Protein AF-M6ZJZ9-F1 (afdb_monomer_lite)

Foldseek 3Di:
DFDKDWDWADDPPRDIDIDIFTLDPVRLVVVLVVDDLADEAEAEDDDCRVVSCVVNVVVNHHYDYDYVVVVVVVVVVVVVVVVVVVVVVVVVVVVVD

Sequence (97 aa):
MEKTLEVIRIGDNSLHQRQQFSTTEIGISKLINWLNPNDVVGLEAGSQSFRIAKSILNKGIQVIVLNPGDLATIYQSLKKQIKKTLSRLRDSYNVFQ

InterPro domains:
  IPR047650 Transposase IS110-like [PTHR33055] (14-80)

Structure (mmCIF, N/CA/C/O backbone):
data_AF-M6ZJZ9-F1
#
_entry.id   AF-M6ZJZ9-F1
#
loop_
_atom_site.group_PDB
_atom_site.id
_atom_site.type_symbol
_atom_site.label_atom_id
_atom_site.label_alt_id
_atom_site.label_comp_id
_atom_site.label_asym_id
_atom_site.label_entity_id
_atom_site.label_seq_id
_atom_site.pdbx_PDB_ins_code
_atom_site.Cartn_x
_atom_site.Cartn_y
_atom_site.Cartn_z
_atom_site.occupancy
_atom_site.B_iso_or_equiv
_atom_site.auth_seq_id
_atom_site.auth_comp_id
_atom_site.auth_asym_id
_atom_site.auth_atom_id
_atom_site.pdbx_PDB_model_num
ATOM 1 N N . MET A 1 1 ? 7.021 10.791 18.743 1.00 49.22 1 MET A N 1
ATOM 2 C CA . MET A 1 1 ? 6.521 11.129 17.393 1.00 49.22 1 MET A CA 1
ATOM 3 C C . MET A 1 1 ? 5.532 10.059 16.981 1.00 49.22 1 MET A C 1
ATOM 5 O O . MET A 1 1 ? 5.904 8.891 16.954 1.00 49.22 1 MET A O 1
ATOM 9 N N . GLU A 1 2 ? 4.278 10.434 16.745 1.00 61.59 2 GLU A N 1
ATOM 10 C CA . GLU A 1 2 ? 3.285 9.525 16.167 1.00 61.59 2 GLU A CA 1
ATOM 11 C C . GLU A 1 2 ? 3.706 9.226 14.722 1.00 61.59 2 GLU A C 1
ATOM 13 O O . GLU A 1 2 ? 4.038 10.146 13.974 1.00 61.59 2 GLU A O 1
ATOM 18 N N . LYS A 1 3 ? 3.796 7.946 14.345 1.00 78.06 3 LYS A N 1
ATOM 19 C CA . LYS A 1 3 ? 4.146 7.583 12.969 1.00 78.06 3 LYS A CA 1
ATOM 20 C C . LYS A 1 3 ? 2.937 7.841 12.073 1.00 78.06 3 LYS A C 1
ATOM 22 O O . LYS A 1 3 ? 1.809 7.480 12.416 1.00 78.06 3 LYS A O 1
ATOM 27 N N . THR A 1 4 ? 3.181 8.461 10.929 1.00 86.19 4 THR A N 1
ATOM 28 C CA . THR A 1 4 ? 2.161 8.767 9.929 1.00 86.19 4 THR A CA 1
ATOM 29 C C . THR A 1 4 ? 2.408 7.973 8.649 1.00 86.19 4 THR A C 1
ATOM 31 O O . THR A 1 4 ? 3.517 7.509 8.388 1.00 86.19 4 THR A O 1
ATOM 34 N N . LEU A 1 5 ? 1.344 7.769 7.879 1.00 88.06 5 LEU A N 1
ATOM 35 C CA . LEU A 1 5 ? 1.326 7.124 6.573 1.00 88.06 5 LEU A CA 1
ATOM 36 C C . LEU A 1 5 ? 0.912 8.175 5.555 1.00 88.06 5 LEU A C 1
ATOM 38 O O . LEU A 1 5 ? -0.160 8.768 5.686 1.00 88.06 5 LEU A O 1
ATOM 42 N N . GLU A 1 6 ? 1.737 8.394 4.543 1.00 90.81 6 GLU A N 1
ATOM 43 C CA . GLU A 1 6 ? 1.320 9.146 3.366 1.00 90.81 6 GLU A CA 1
ATOM 44 C C . GLU A 1 6 ? 0.678 8.190 2.370 1.00 90.81 6 GLU A C 1
ATOM 46 O O . GLU A 1 6 ? 1.258 7.168 2.007 1.00 90.81 6 GLU A O 1
ATOM 51 N N . VAL A 1 7 ? -0.535 8.520 1.936 1.00 91.62 7 VAL A N 1
ATOM 52 C CA . VAL A 1 7 ? -1.299 7.698 1.005 1.00 91.62 7 VAL A CA 1
ATOM 53 C C . VAL A 1 7 ? -1.650 8.543 -0.205 1.00 91.62 7 VAL A C 1
ATOM 55 O O . VAL A 1 7 ? -2.159 9.660 -0.089 1.00 91.62 7 VAL A O 1
ATOM 58 N N . ILE A 1 8 ? -1.341 8.002 -1.379 1.00 91.38 8 ILE A N 1
ATOM 59 C CA . ILE A 1 8 ? -1.661 8.601 -2.669 1.00 91.38 8 ILE A CA 1
ATOM 60 C C . ILE A 1 8 ? -2.605 7.641 -3.372 1.00 91.38 8 ILE A C 1
ATOM 62 O O . ILE A 1 8 ? -2.246 6.496 -3.639 1.00 91.38 8 ILE A O 1
ATOM 66 N N . ARG A 1 9 ? -3.807 8.119 -3.670 1.00 90.62 9 ARG A N 1
ATOM 67 C CA . ARG A 1 9 ? -4.808 7.381 -4.425 1.00 90.62 9 ARG A CA 1
ATOM 68 C C . ARG A 1 9 ? -4.875 7.935 -5.835 1.00 90.62 9 ARG A C 1
ATOM 70 O O . ARG A 1 9 ? -5.062 9.136 -6.037 1.00 90.62 9 ARG A O 1
ATOM 77 N N . ILE A 1 10 ? -4.690 7.045 -6.796 1.00 88.62 10 ILE A N 1
ATOM 78 C CA . ILE A 1 10 ? -4.691 7.350 -8.221 1.00 88.62 10 ILE A CA 1
ATOM 79 C C . ILE A 1 10 ? -5.985 6.764 -8.777 1.00 88.62 10 ILE A C 1
ATOM 81 O O . ILE A 1 10 ? -6.192 5.559 -8.676 1.00 88.62 10 ILE A O 1
ATOM 85 N N . GLY A 1 11 ? -6.865 7.623 -9.285 1.00 82.81 11 GLY A N 1
ATOM 86 C CA . GLY A 1 11 ? -8.084 7.217 -9.981 1.00 82.81 11 GLY A CA 1
ATOM 87 C C . GLY A 1 11 ? -7.988 7.474 -11.483 1.00 82.81 11 GLY A C 1
ATOM 88 O O . GLY A 1 11 ? -7.002 8.031 -11.965 1.00 82.81 11 GLY A O 1
ATOM 89 N N . ASP A 1 12 ? -9.043 7.095 -12.199 1.00 75.00 12 ASP A N 1
ATOM 90 C CA . ASP A 1 12 ? -9.128 7.195 -13.664 1.00 75.00 12 ASP A CA 1
ATOM 91 C C . ASP A 1 12 ? -9.199 8.649 -14.152 1.00 75.00 12 ASP A C 1
ATOM 93 O O . ASP A 1 12 ? -8.719 8.989 -15.232 1.00 75.00 12 ASP A O 1
ATOM 97 N N . ASN A 1 13 ? -9.758 9.530 -13.320 1.00 66.50 13 ASN A N 1
ATOM 98 C CA . ASN A 1 13 ? -9.698 10.966 -13.533 1.00 66.50 13 ASN A CA 1
ATOM 99 C C . ASN A 1 13 ? -8.347 11.459 -13.025 1.00 66.50 13 ASN A C 1
ATOM 101 O O . ASN A 1 13 ? -7.981 11.176 -11.889 1.00 66.50 13 ASN A O 1
ATOM 105 N N . SER A 1 14 ? -7.643 12.250 -13.831 1.00 62.47 14 SER A N 1
ATOM 106 C CA . SER A 1 14 ? -6.277 12.766 -13.632 1.00 62.47 14 SER A CA 1
ATOM 107 C C . SER A 1 14 ? -5.993 13.477 -12.293 1.00 62.47 14 SER A C 1
ATOM 109 O O . SER A 1 14 ? -4.878 13.942 -12.073 1.00 62.47 14 SER A O 1
ATOM 111 N N . LEU A 1 15 ? -6.979 13.596 -11.398 1.00 73.56 15 LEU A N 1
ATOM 112 C CA . LEU A 1 15 ? -6.809 14.040 -10.023 1.00 73.56 15 LEU A CA 1
ATOM 113 C C . LEU A 1 15 ? -6.361 12.885 -9.122 1.00 73.56 15 LEU A C 1
ATOM 115 O O . LEU A 1 15 ? -7.135 12.009 -8.736 1.00 73.56 15 LEU A O 1
ATOM 119 N N . HIS A 1 16 ? -5.106 12.957 -8.700 1.00 85.25 16 HIS A N 1
ATOM 120 C CA . HIS A 1 16 ? -4.597 12.150 -7.599 1.00 85.25 16 HIS A CA 1
ATOM 121 C C . HIS A 1 1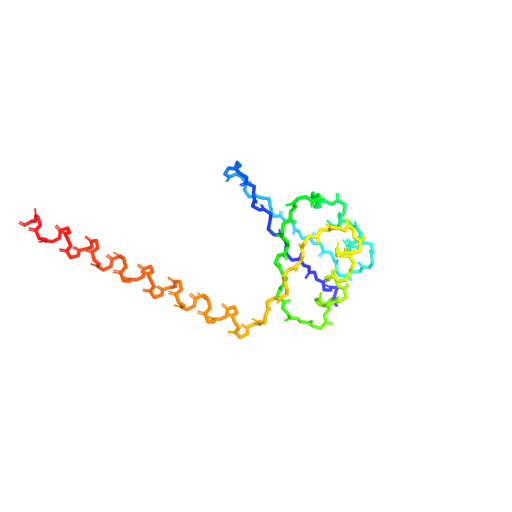6 ? -5.031 12.776 -6.270 1.00 85.25 16 HIS A C 1
ATOM 123 O O . HIS A 1 16 ? -4.915 13.989 -6.082 1.00 85.25 16 HIS A O 1
ATOM 129 N N . GLN A 1 17 ? -5.485 11.957 -5.325 1.00 89.44 17 GLN A N 1
ATOM 130 C CA . GLN A 1 17 ? -5.756 12.407 -3.961 1.00 89.44 17 GLN A CA 1
ATOM 131 C C . GLN A 1 17 ? -4.577 12.023 -3.073 1.00 89.44 17 GLN A C 1
ATOM 133 O O . GLN A 1 17 ? -4.148 10.869 -3.071 1.00 89.44 17 GLN A O 1
ATOM 138 N N . ARG A 1 18 ? -4.049 12.983 -2.312 1.00 92.00 18 ARG A N 1
ATOM 139 C CA . ARG A 1 18 ? -2.998 12.742 -1.320 1.00 92.00 18 ARG A CA 1
ATOM 140 C C . ARG A 1 18 ? -3.535 13.069 0.061 1.00 92.00 18 ARG A C 1
ATOM 142 O O . ARG A 1 18 ? -4.022 14.174 0.283 1.00 92.00 18 ARG A O 1
ATOM 149 N N . GLN A 1 19 ? -3.400 12.129 0.986 1.00 93.19 19 GLN A N 1
ATOM 150 C CA . GLN A 1 19 ? -3.794 12.327 2.371 1.00 93.19 19 GLN A CA 1
ATOM 151 C C . GLN A 1 19 ? -2.821 11.629 3.317 1.00 93.19 19 GLN A C 1
ATOM 153 O O . GLN A 1 19 ? -2.246 10.591 2.994 1.00 93.19 19 GLN A O 1
ATOM 158 N N . GLN A 1 20 ? -2.634 12.223 4.493 1.00 93.44 20 GLN A N 1
ATOM 159 C CA . GLN A 1 20 ? -1.851 11.635 5.567 1.00 93.44 20 GLN A CA 1
ATOM 160 C C . GLN A 1 20 ? -2.785 11.020 6.614 1.00 93.44 20 GLN A C 1
ATOM 162 O O . GLN A 1 20 ? -3.764 11.639 7.032 1.00 93.44 20 GLN A O 1
ATOM 167 N N . PHE A 1 21 ? -2.457 9.811 7.054 1.00 93.19 21 PHE A N 1
ATOM 168 C CA . PHE A 1 21 ? -3.149 9.091 8.120 1.00 93.19 21 PHE A CA 1
ATOM 169 C C . PHE A 1 21 ? -2.168 8.779 9.251 1.00 93.19 21 PHE A C 1
ATOM 171 O O . PHE A 1 21 ? -0.958 8.754 9.032 1.00 93.19 21 PHE A O 1
ATOM 178 N N . SER A 1 22 ? -2.654 8.529 10.466 1.00 90.50 22 SER A N 1
ATOM 179 C CA . SER A 1 22 ? -1.794 8.017 11.538 1.00 90.50 22 SER A CA 1
ATOM 180 C C . SER A 1 22 ? -1.786 6.490 11.568 1.00 90.50 22 SER A C 1
ATOM 182 O O . SER A 1 22 ? -2.705 5.836 11.074 1.00 90.50 22 SER A O 1
ATOM 184 N N . THR A 1 23 ? -0.743 5.903 12.157 1.00 87.19 23 THR A N 1
ATOM 185 C CA . THR A 1 23 ? -0.635 4.444 12.322 1.00 87.19 23 THR A CA 1
ATOM 186 C C . THR A 1 23 ? -1.379 3.911 13.551 1.00 87.19 23 THR A C 1
ATOM 188 O O . THR A 1 23 ? -1.195 2.749 13.912 1.00 87.19 23 THR A O 1
ATOM 191 N N . THR A 1 24 ? -2.160 4.739 14.251 1.00 90.38 24 THR A N 1
ATOM 192 C CA . THR A 1 24 ? -3.005 4.274 15.362 1.00 90.38 24 THR A CA 1
ATOM 193 C C . THR A 1 24 ? -4.209 3.515 14.822 1.00 90.38 24 THR A C 1
ATOM 195 O O . THR A 1 24 ? -4.573 3.646 13.657 1.00 90.38 24 THR A O 1
ATOM 198 N N . GLU A 1 25 ? -4.871 2.728 15.662 1.00 88.75 25 GLU A N 1
ATOM 199 C CA . GLU A 1 25 ? -6.054 1.960 15.260 1.00 88.75 25 GLU A CA 1
ATOM 200 C C . GLU A 1 25 ? -7.168 2.846 14.669 1.00 88.75 25 GLU A C 1
ATOM 202 O O . GLU A 1 25 ? -7.780 2.506 13.653 1.00 88.75 25 GLU A O 1
ATOM 207 N N . ILE A 1 26 ? -7.353 4.043 15.237 1.00 91.69 26 ILE A N 1
ATOM 208 C CA . ILE A 1 26 ? -8.282 5.060 14.728 1.00 91.69 26 ILE A CA 1
ATOM 209 C C . ILE A 1 26 ? -7.815 5.589 13.364 1.00 91.69 26 ILE A C 1
ATOM 211 O O . ILE A 1 26 ? -8.625 5.730 12.448 1.00 91.69 26 ILE A O 1
ATOM 215 N N . GLY A 1 27 ? -6.518 5.874 13.207 1.00 92.12 27 GLY A N 1
ATOM 216 C CA . GLY A 1 27 ? -5.942 6.340 11.943 1.00 92.12 27 GLY A CA 1
ATOM 217 C C . GLY A 1 27 ? -6.083 5.318 10.813 1.00 92.12 27 GLY A C 1
ATOM 218 O O . GLY A 1 27 ? -6.518 5.669 9.716 1.00 92.12 27 GLY A O 1
ATOM 219 N N . ILE A 1 28 ? -5.827 4.041 11.104 1.00 92.12 28 ILE A N 1
ATOM 220 C CA . ILE A 1 28 ? -6.013 2.937 10.153 1.00 92.12 28 ILE A CA 1
ATOM 221 C C . ILE A 1 28 ? -7.492 2.741 9.809 1.00 92.12 28 ILE A C 1
ATOM 223 O O . ILE A 1 28 ? -7.824 2.533 8.645 1.00 92.12 28 ILE A O 1
ATOM 227 N N . SER A 1 29 ? -8.398 2.878 10.777 1.00 92.94 29 SER A N 1
ATOM 228 C CA . SER A 1 29 ? -9.841 2.812 10.510 1.00 92.94 29 SER A CA 1
ATOM 229 C C . SER A 1 29 ? -10.302 3.931 9.567 1.00 92.94 29 SER A C 1
ATOM 231 O O . SER A 1 29 ? -11.099 3.689 8.661 1.00 92.94 29 SER A O 1
ATOM 233 N N . LYS A 1 30 ? -9.760 5.149 9.724 1.00 94.88 30 LYS A N 1
ATOM 234 C CA . LYS A 1 30 ? -10.011 6.267 8.800 1.00 94.88 30 LYS A CA 1
ATOM 235 C C . LYS A 1 30 ? -9.482 5.979 7.395 1.00 94.88 30 LYS A C 1
ATOM 237 O O . LYS A 1 30 ? -10.210 6.216 6.437 1.00 94.88 30 LYS A O 1
ATOM 242 N N . LEU A 1 31 ? -8.268 5.435 7.277 1.00 93.69 31 LEU A N 1
ATOM 243 C CA . LEU A 1 31 ? -7.699 5.009 5.994 1.00 93.69 31 LEU A CA 1
ATOM 244 C C . LEU A 1 31 ? -8.612 3.991 5.298 1.00 93.69 31 LEU A C 1
ATOM 246 O O . LEU A 1 31 ? -8.988 4.177 4.148 1.00 93.69 31 LEU A O 1
ATOM 250 N N . ILE A 1 32 ? -9.021 2.945 6.012 1.00 93.25 32 ILE A N 1
ATOM 251 C CA . ILE A 1 32 ? -9.866 1.874 5.469 1.00 93.25 32 ILE A CA 1
ATOM 252 C C . ILE A 1 32 ? -11.231 2.394 5.001 1.00 93.25 32 ILE A C 1
ATOM 254 O O . ILE A 1 32 ? -11.768 1.896 4.018 1.00 93.25 32 ILE A O 1
ATOM 258 N N . ASN A 1 33 ? -11.808 3.374 5.698 1.00 93.69 33 ASN A N 1
ATOM 259 C CA . ASN A 1 33 ? -13.081 3.979 5.297 1.00 93.69 33 ASN A CA 1
ATOM 260 C C . ASN A 1 33 ? -12.948 4.959 4.125 1.00 93.69 33 ASN A C 1
ATOM 262 O O . ASN A 1 33 ? -13.948 5.275 3.490 1.00 93.69 33 ASN A O 1
ATOM 266 N N . TRP A 1 34 ? -11.740 5.449 3.856 1.00 94.44 34 TRP A N 1
ATOM 267 C CA . TRP A 1 34 ? -11.453 6.331 2.730 1.00 94.44 34 TRP A CA 1
ATOM 268 C C . TRP A 1 34 ? -11.167 5.566 1.423 1.00 94.44 34 TRP A C 1
ATOM 270 O O . TRP A 1 34 ? -11.361 6.106 0.333 1.00 94.44 34 TRP A O 1
ATOM 280 N N . LEU A 1 35 ? -10.728 4.308 1.525 1.00 92.19 35 LEU A N 1
ATOM 281 C CA . LEU A 1 35 ? -10.518 3.412 0.386 1.00 92.19 35 LEU A CA 1
ATOM 282 C C . LEU A 1 35 ? -11.845 2.899 -0.192 1.00 92.19 35 LEU A C 1
ATOM 284 O O . LEU A 1 35 ? -12.800 2.633 0.541 1.00 92.19 35 LEU A O 1
ATOM 288 N N . ASN A 1 36 ? -11.878 2.680 -1.507 1.00 91.19 36 ASN A N 1
ATOM 289 C CA . ASN A 1 36 ? -12.979 1.988 -2.173 1.00 91.19 36 ASN A CA 1
ATOM 290 C C . ASN A 1 36 ? -12.720 0.471 -2.242 1.00 91.19 36 ASN A C 1
ATOM 292 O O . ASN A 1 36 ? -11.568 0.050 -2.335 1.00 91.19 36 ASN A O 1
ATOM 296 N N . PRO A 1 37 ? -13.777 -0.364 -2.306 1.00 89.88 37 PRO A N 1
ATOM 297 C CA . PRO A 1 37 ? -13.644 -1.822 -2.414 1.00 89.88 37 PRO A CA 1
ATOM 298 C C . PRO A 1 37 ? -12.801 -2.310 -3.602 1.00 89.88 37 PRO A C 1
ATOM 300 O O . PRO A 1 37 ? -12.137 -3.335 -3.499 1.00 89.88 37 PRO A O 1
ATOM 303 N N . ASN A 1 38 ? -12.813 -1.567 -4.712 1.00 91.81 38 ASN A N 1
ATOM 304 C CA . ASN A 1 38 ? -12.092 -1.919 -5.938 1.00 91.81 38 ASN A CA 1
ATOM 305 C C . ASN A 1 38 ? -10.663 -1.353 -5.989 1.00 91.81 38 ASN A C 1
ATOM 307 O O . ASN A 1 38 ? -9.973 -1.545 -6.989 1.00 91.81 38 ASN A O 1
ATOM 311 N N . ASP A 1 39 ? -10.225 -0.618 -4.962 1.00 91.12 39 ASP A N 1
ATOM 312 C CA . ASP A 1 39 ? -8.858 -0.110 -4.929 1.00 91.12 39 ASP A CA 1
ATOM 313 C C . ASP A 1 39 ? -7.865 -1.277 -4.777 1.00 91.12 39 ASP A C 1
ATOM 315 O O . ASP A 1 39 ? -8.111 -2.253 -4.065 1.00 91.12 39 ASP A O 1
ATOM 319 N N . VAL A 1 40 ? -6.699 -1.150 -5.410 1.00 92.12 40 VAL A N 1
ATOM 320 C CA . VAL A 1 40 ? -5.547 -2.026 -5.164 1.00 92.12 40 VAL A CA 1
ATOM 321 C C . VAL A 1 40 ? -4.513 -1.224 -4.388 1.00 92.12 40 VAL A C 1
ATOM 323 O O . VAL A 1 40 ? -4.008 -0.211 -4.871 1.00 92.12 40 VAL A O 1
ATOM 326 N N . VAL A 1 41 ? -4.194 -1.666 -3.174 1.00 92.81 41 VAL A N 1
ATOM 327 C CA . VAL A 1 41 ? -3.312 -0.923 -2.270 1.00 92.81 41 VAL A CA 1
ATOM 328 C C . VAL A 1 41 ? -1.894 -1.480 -2.323 1.00 92.81 41 VAL A C 1
ATOM 330 O O . VAL A 1 41 ? -1.652 -2.623 -1.940 1.00 92.81 41 VAL A O 1
ATOM 333 N N . GLY A 1 42 ? -0.939 -0.650 -2.740 1.00 91.06 42 GLY A N 1
ATOM 334 C CA . GLY A 1 42 ? 0.489 -0.916 -2.573 1.00 91.06 42 GLY A CA 1
ATOM 335 C C . GLY A 1 42 ? 0.989 -0.411 -1.219 1.00 91.06 42 GLY A C 1
ATOM 336 O O . GLY A 1 42 ? 0.813 0.762 -0.899 1.00 91.06 42 GLY A O 1
ATOM 337 N N . LEU A 1 43 ? 1.627 -1.275 -0.428 1.00 89.94 43 LEU A N 1
ATOM 338 C CA . LEU A 1 43 ? 2.251 -0.924 0.851 1.00 89.94 43 LEU A CA 1
ATOM 339 C C . LEU A 1 43 ? 3.744 -1.233 0.817 1.00 89.94 43 LEU A C 1
ATOM 341 O O . LEU A 1 43 ? 4.134 -2.363 0.537 1.00 89.94 43 LEU A O 1
ATOM 345 N N . GLU A 1 44 ? 4.582 -0.263 1.171 1.00 87.31 44 GLU A N 1
ATOM 346 C CA . GLU A 1 44 ? 6.006 -0.515 1.396 1.00 87.31 44 GLU A CA 1
ATOM 347 C C . GLU A 1 44 ? 6.188 -1.398 2.637 1.00 87.31 44 GLU A C 1
ATOM 349 O O . GLU A 1 44 ? 5.612 -1.133 3.697 1.00 87.31 44 GLU A O 1
ATOM 354 N N . ALA A 1 45 ? 6.965 -2.472 2.514 1.00 82.56 45 ALA A N 1
ATOM 355 C CA . ALA A 1 45 ? 7.213 -3.401 3.601 1.00 82.56 45 ALA A CA 1
ATOM 356 C C . ALA A 1 45 ? 8.024 -2.720 4.708 1.00 82.56 45 ALA A C 1
ATOM 358 O O . ALA A 1 45 ? 9.086 -2.142 4.494 1.00 82.56 45 ALA A O 1
ATOM 359 N N . GLY A 1 46 ? 7.509 -2.833 5.922 1.00 80.62 46 GLY A N 1
ATOM 360 C CA . GLY A 1 46 ? 8.047 -2.226 7.123 1.00 80.62 46 GLY A CA 1
ATOM 361 C C . GLY A 1 46 ? 7.387 -2.842 8.350 1.00 80.62 46 GLY A C 1
ATOM 362 O O . GLY A 1 46 ? 6.497 -3.691 8.246 1.00 80.62 46 GLY A O 1
ATOM 363 N N . SER A 1 47 ? 7.804 -2.414 9.540 1.00 81.69 47 SER A N 1
ATOM 364 C CA . SER A 1 47 ? 7.420 -3.082 10.792 1.00 81.69 47 SER A CA 1
ATOM 365 C C . SER A 1 47 ? 5.914 -3.089 11.084 1.00 81.69 47 SER A C 1
ATOM 367 O O . SER A 1 47 ? 5.447 -3.946 11.828 1.00 81.69 47 SER A O 1
ATOM 369 N N . GLN A 1 48 ? 5.142 -2.158 10.515 1.00 83.06 48 GLN A N 1
ATOM 370 C CA . GLN A 1 48 ? 3.683 -2.087 10.685 1.00 83.06 48 GLN A CA 1
ATOM 371 C C . GLN A 1 48 ? 2.903 -2.492 9.428 1.00 83.06 48 GLN A C 1
ATOM 373 O O . GLN A 1 48 ? 1.689 -2.680 9.499 1.00 83.06 48 GLN A O 1
ATOM 378 N N . SER A 1 49 ? 3.579 -2.676 8.294 1.00 85.81 49 SER A N 1
ATOM 379 C CA . SER A 1 49 ? 2.932 -2.843 6.991 1.00 85.81 49 SER A CA 1
ATOM 380 C C . SER A 1 49 ? 2.096 -4.114 6.923 1.00 85.81 49 SER A C 1
ATOM 382 O O . SER A 1 49 ? 0.983 -4.069 6.421 1.00 85.81 49 SER A O 1
ATOM 384 N N . PHE A 1 50 ? 2.553 -5.220 7.520 1.00 88.69 50 PHE A N 1
ATOM 385 C CA . PHE A 1 50 ? 1.780 -6.468 7.572 1.00 88.69 50 PHE A CA 1
ATOM 386 C C . PHE A 1 50 ? 0.515 -6.361 8.428 1.00 88.69 50 PHE A C 1
ATOM 388 O O . PHE A 1 50 ? -0.519 -6.925 8.076 1.00 88.69 50 PHE A O 1
ATOM 395 N N . ARG A 1 51 ? 0.570 -5.613 9.539 1.00 91.19 51 ARG A N 1
ATOM 396 C CA . ARG A 1 51 ? -0.610 -5.370 10.383 1.00 91.19 51 ARG A CA 1
ATOM 397 C C . ARG A 1 51 ? -1.646 -4.547 9.626 1.00 91.19 51 ARG A C 1
ATOM 399 O O . ARG A 1 51 ? -2.813 -4.917 9.604 1.00 91.19 51 ARG A O 1
ATOM 406 N N . ILE A 1 52 ? -1.204 -3.473 8.974 1.00 91.44 52 ILE A N 1
ATOM 407 C CA . ILE A 1 52 ? -2.067 -2.595 8.174 1.00 91.44 52 ILE A CA 1
ATOM 408 C C . ILE A 1 52 ? -2.637 -3.356 6.971 1.00 91.44 52 ILE A C 1
ATOM 410 O O . ILE A 1 52 ? -3.841 -3.306 6.734 1.00 91.44 52 ILE A O 1
ATOM 414 N N . ALA A 1 53 ? -1.801 -4.125 6.267 1.00 92.75 53 ALA A N 1
ATOM 415 C CA . ALA A 1 53 ? -2.208 -4.973 5.153 1.00 92.75 53 ALA A CA 1
ATOM 416 C C . ALA A 1 53 ? -3.304 -5.955 5.569 1.00 92.75 53 ALA A C 1
ATOM 418 O O . ALA A 1 53 ? -4.317 -6.058 4.887 1.00 92.75 53 ALA A O 1
ATOM 419 N N . LYS A 1 54 ? -3.150 -6.618 6.724 1.00 93.31 54 LYS A N 1
ATOM 420 C CA . LYS A 1 54 ? -4.176 -7.512 7.268 1.00 93.31 54 LYS A CA 1
ATOM 421 C C . LYS A 1 54 ? -5.499 -6.780 7.508 1.00 93.31 54 LYS A C 1
ATOM 423 O O . LYS A 1 54 ? -6.546 -7.295 7.133 1.00 93.31 54 LYS A O 1
ATOM 428 N N . SER A 1 55 ? -5.467 -5.582 8.090 1.00 93.19 55 SER A N 1
ATOM 429 C CA . SER A 1 55 ? -6.686 -4.799 8.330 1.00 93.19 55 SER A CA 1
ATOM 430 C C . SER A 1 55 ? -7.401 -4.391 7.037 1.00 93.19 55 SER A C 1
ATOM 432 O O . SER A 1 55 ? -8.628 -4.404 6.999 1.00 93.19 55 SER A O 1
ATOM 434 N N . ILE A 1 56 ? -6.658 -4.068 5.975 1.00 94.00 56 ILE A N 1
ATOM 435 C CA . ILE A 1 56 ? -7.227 -3.727 4.662 1.00 94.00 56 ILE A CA 1
ATOM 436 C C . ILE A 1 56 ? -7.779 -4.983 3.963 1.00 94.00 56 ILE A C 1
ATOM 438 O O . ILE A 1 56 ? -8.907 -4.963 3.472 1.00 94.00 56 ILE A O 1
ATOM 442 N N . LEU A 1 57 ? -7.041 -6.099 4.001 1.00 94.06 57 LEU A N 1
ATOM 443 C CA . LEU A 1 57 ? -7.485 -7.393 3.465 1.00 94.06 57 LEU A CA 1
ATOM 444 C C . LEU A 1 57 ? -8.779 -7.879 4.129 1.00 94.06 57 LEU A C 1
ATOM 446 O O . LEU A 1 57 ? -9.659 -8.399 3.450 1.00 94.06 57 LEU A O 1
ATOM 450 N N . ASN A 1 58 ? -8.941 -7.654 5.436 1.00 93.62 58 ASN A N 1
ATOM 451 C CA . ASN A 1 58 ? -10.167 -8.000 6.161 1.00 93.62 58 ASN A CA 1
ATOM 452 C C . ASN A 1 58 ? -11.412 -7.247 5.654 1.00 93.62 58 ASN A C 1
ATOM 454 O O . ASN A 1 58 ? -12.530 -7.689 5.905 1.00 93.62 58 ASN A O 1
ATOM 458 N N . LYS A 1 59 ? -11.240 -6.125 4.943 1.00 91.12 59 LYS A N 1
ATOM 459 C CA . LYS A 1 59 ? -12.324 -5.399 4.264 1.00 91.12 59 LYS A CA 1
ATOM 460 C C . LYS A 1 59 ? -12.587 -5.875 2.832 1.00 91.12 59 LYS A C 1
ATOM 462 O O . LYS A 1 59 ? -13.457 -5.316 2.173 1.00 91.12 59 LYS A O 1
ATOM 467 N N . GLY A 1 60 ? -11.863 -6.891 2.361 1.00 92.75 60 GLY A N 1
ATOM 468 C CA . GLY A 1 60 ? -11.983 -7.427 1.005 1.00 92.75 60 GLY A CA 1
ATOM 469 C C . GLY A 1 60 ? -11.258 -6.604 -0.061 1.00 92.75 60 GLY A C 1
ATOM 470 O O . GLY A 1 60 ? -11.458 -6.848 -1.244 1.00 92.75 60 GLY A O 1
ATOM 471 N N . ILE A 1 61 ? -10.425 -5.641 0.342 1.00 94.69 61 ILE A N 1
ATOM 472 C CA . ILE A 1 61 ? -9.643 -4.799 -0.570 1.00 94.69 61 ILE A CA 1
ATOM 473 C C . ILE A 1 61 ? -8.322 -5.506 -0.879 1.00 94.69 61 ILE A C 1
ATOM 475 O O . ILE A 1 61 ? -7.671 -6.047 0.020 1.00 94.69 61 ILE A O 1
ATOM 479 N N . GLN A 1 62 ? -7.902 -5.489 -2.144 1.00 93.75 62 GLN A N 1
ATOM 480 C CA . GLN A 1 62 ? -6.652 -6.117 -2.557 1.00 93.75 62 GLN A CA 1
ATOM 481 C C . GLN A 1 62 ? -5.443 -5.330 -2.035 1.00 93.75 62 GLN A C 1
ATOM 483 O O . GLN A 1 62 ? -5.362 -4.109 -2.178 1.00 93.75 62 GLN A O 1
ATOM 488 N N . VAL A 1 63 ? -4.463 -6.044 -1.476 1.00 94.06 63 VAL A N 1
ATOM 489 C CA . VAL A 1 63 ? -3.227 -5.454 -0.949 1.00 94.06 63 VAL A CA 1
ATOM 490 C C . VAL A 1 63 ? -2.008 -6.157 -1.526 1.00 94.06 63 VAL A C 1
ATOM 492 O O . VAL A 1 63 ? -1.944 -7.384 -1.554 1.00 94.06 63 VAL A O 1
ATOM 495 N N . ILE A 1 64 ? -1.015 -5.368 -1.927 1.00 91.00 64 ILE A N 1
ATOM 496 C CA . ILE A 1 64 ? 0.303 -5.822 -2.361 1.00 91.00 64 ILE A CA 1
ATOM 497 C C . ILE A 1 64 ? 1.336 -5.203 -1.419 1.00 91.00 64 ILE A C 1
ATOM 499 O O . ILE A 1 64 ? 1.465 -3.982 -1.343 1.00 91.00 64 ILE A O 1
ATOM 503 N N . VAL A 1 65 ? 2.077 -6.041 -0.694 1.00 88.12 65 VAL A N 1
ATOM 504 C CA . VAL A 1 65 ? 3.181 -5.589 0.163 1.00 88.12 65 VAL A CA 1
ATOM 505 C C . VAL A 1 65 ? 4.480 -5.691 -0.629 1.00 88.12 65 VAL A C 1
ATOM 507 O O . VAL A 1 65 ? 4.889 -6.782 -1.016 1.00 88.12 65 VAL A O 1
ATOM 510 N N . LEU A 1 66 ? 5.113 -4.551 -0.887 1.00 84.62 66 LEU A N 1
ATOM 511 C CA . LEU A 1 66 ? 6.327 -4.430 -1.687 1.00 84.62 66 LEU A CA 1
ATOM 512 C C . LEU A 1 66 ? 7.54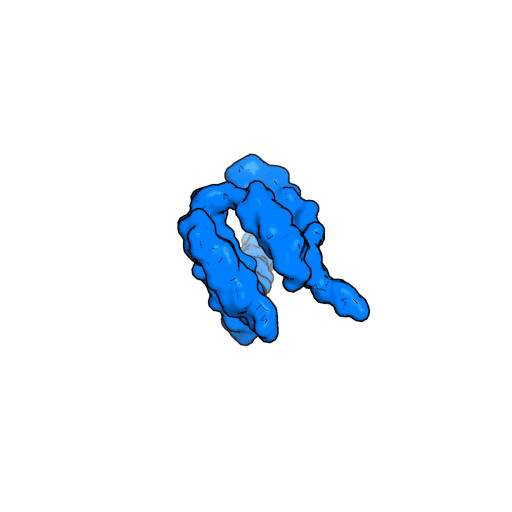7 -4.401 -0.775 1.00 84.62 66 LEU A C 1
ATOM 514 O O . LEU A 1 66 ? 7.662 -3.528 0.081 1.00 84.62 66 LEU A O 1
ATOM 518 N N . ASN A 1 67 ? 8.488 -5.320 -0.974 1.00 82.75 67 ASN A N 1
ATOM 519 C CA . ASN A 1 67 ? 9.778 -5.247 -0.300 1.00 82.75 67 ASN A CA 1
ATOM 520 C C . ASN A 1 67 ? 10.512 -3.962 -0.745 1.00 82.75 67 ASN A C 1
ATOM 522 O O . ASN A 1 67 ? 10.590 -3.713 -1.951 1.00 82.75 67 ASN A O 1
ATOM 526 N N . PRO A 1 68 ? 11.085 -3.153 0.165 1.00 76.12 68 PRO A N 1
ATOM 527 C CA . PRO A 1 68 ? 11.867 -1.972 -0.206 1.00 76.12 68 PRO A CA 1
ATOM 528 C C . PRO A 1 68 ? 13.008 -2.282 -1.191 1.00 76.12 68 PRO A C 1
ATOM 530 O O . PRO A 1 68 ? 13.319 -1.454 -2.047 1.00 76.12 68 PRO A O 1
ATOM 533 N N . GLY A 1 69 ? 13.592 -3.487 -1.140 1.00 76.31 69 GLY A N 1
ATOM 534 C CA . GLY A 1 69 ? 14.576 -3.933 -2.137 1.00 76.31 69 GLY A CA 1
ATOM 535 C C . GLY A 1 69 ? 13.995 -4.071 -3.552 1.00 76.31 69 GLY A C 1
ATOM 536 O O . GLY A 1 69 ? 14.607 -3.636 -4.533 1.00 76.31 69 GLY A O 1
ATOM 537 N N . ASP A 1 70 ? 12.778 -4.603 -3.663 1.00 73.94 70 ASP A N 1
ATOM 538 C CA . ASP A 1 70 ? 12.068 -4.725 -4.941 1.00 73.94 70 ASP A CA 1
ATOM 539 C C . ASP A 1 70 ? 11.627 -3.349 -5.444 1.00 73.94 70 ASP A C 1
ATOM 541 O O . ASP A 1 70 ? 11.762 -3.045 -6.629 1.00 73.94 70 ASP A O 1
ATOM 545 N N . LEU A 1 71 ? 11.187 -2.472 -4.536 1.00 76.50 71 LEU A N 1
ATOM 546 C CA . LEU A 1 71 ? 10.822 -1.092 -4.848 1.00 76.50 71 LEU A CA 1
ATOM 547 C C . LEU A 1 71 ? 12.010 -0.317 -5.435 1.00 76.50 71 LEU A C 1
ATOM 549 O O . LEU A 1 71 ? 11.873 0.364 -6.454 1.00 76.50 71 LEU A O 1
ATOM 553 N N . ALA A 1 72 ? 13.194 -0.471 -4.835 1.00 77.44 72 ALA A N 1
ATOM 554 C CA . ALA A 1 72 ? 14.424 0.124 -5.342 1.00 77.44 72 ALA A CA 1
ATOM 555 C C . ALA A 1 72 ? 14.755 -0.405 -6.746 1.00 77.44 72 ALA A C 1
ATOM 557 O O . ALA A 1 72 ? 15.060 0.379 -7.647 1.00 77.44 72 ALA A O 1
ATOM 558 N N . THR A 1 73 ? 14.627 -1.715 -6.963 1.00 82.31 73 THR A N 1
ATOM 559 C CA . THR A 1 73 ? 14.839 -2.344 -8.276 1.00 82.31 73 THR A CA 1
ATOM 560 C C . THR A 1 73 ? 13.869 -1.818 -9.338 1.00 82.31 73 THR A C 1
ATOM 562 O O . THR A 1 73 ? 14.298 -1.450 -10.438 1.00 82.31 73 THR A O 1
ATOM 565 N N . ILE A 1 74 ? 12.575 -1.732 -9.015 1.00 81.44 74 ILE A N 1
ATOM 566 C CA . ILE A 1 74 ? 11.533 -1.202 -9.904 1.00 81.44 74 ILE A CA 1
ATOM 567 C C . ILE A 1 74 ? 11.838 0.257 -10.257 1.00 81.44 74 ILE A C 1
ATOM 569 O O . ILE A 1 74 ? 11.871 0.614 -11.438 1.00 81.44 74 ILE A O 1
ATOM 573 N N . TYR A 1 75 ? 12.149 1.086 -9.258 1.00 82.56 75 TYR A N 1
ATOM 574 C CA . TYR A 1 75 ? 12.486 2.494 -9.459 1.00 82.56 75 TYR A CA 1
ATOM 575 C C . TYR A 1 75 ? 13.710 2.677 -10.369 1.00 82.56 75 TYR A C 1
ATOM 577 O O . TYR A 1 75 ? 13.670 3.464 -11.318 1.00 82.56 75 TYR A O 1
ATOM 585 N N . GLN A 1 76 ? 14.792 1.926 -10.135 1.00 85.69 76 GLN A N 1
ATOM 586 C CA . GLN A 1 76 ? 15.996 2.010 -10.969 1.00 85.69 76 GLN A CA 1
ATOM 587 C C . GLN A 1 76 ? 15.739 1.541 -12.405 1.00 85.69 76 GLN A C 1
ATOM 589 O O . GLN A 1 76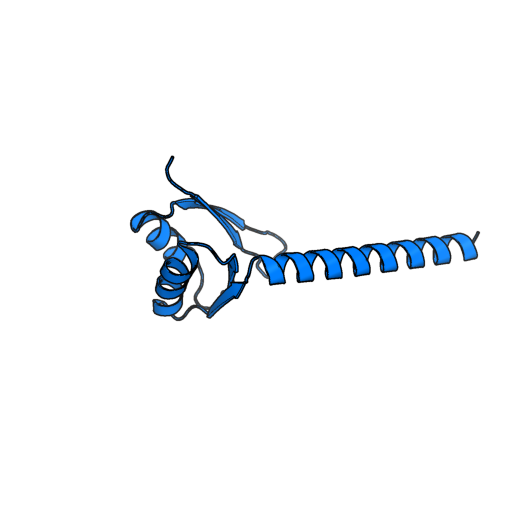 ? 16.233 2.152 -13.357 1.00 85.69 76 GLN A O 1
ATOM 594 N N . SER A 1 77 ? 14.934 0.491 -12.577 1.00 88.88 77 SER A N 1
ATOM 595 C CA . SER A 1 77 ? 14.556 -0.027 -13.895 1.00 88.88 77 SER A CA 1
ATOM 596 C C . SER A 1 77 ? 13.740 0.997 -14.688 1.00 88.88 77 SER A C 1
ATOM 598 O O . SER A 1 77 ? 14.075 1.288 -15.840 1.00 88.88 77 SER A O 1
ATOM 600 N N . LEU A 1 78 ? 12.746 1.623 -14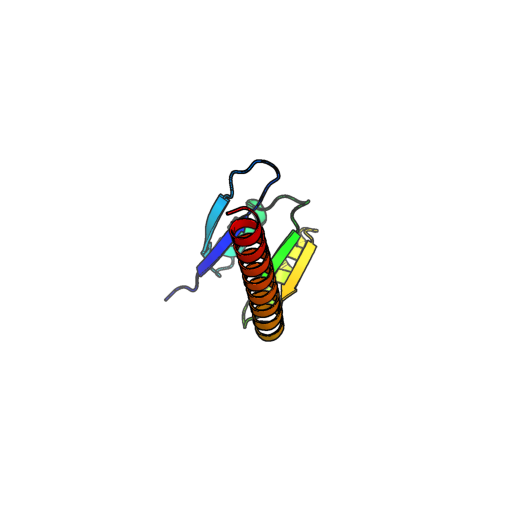.049 1.00 88.25 78 LEU A N 1
ATOM 601 C CA . LEU A 1 78 ? 11.9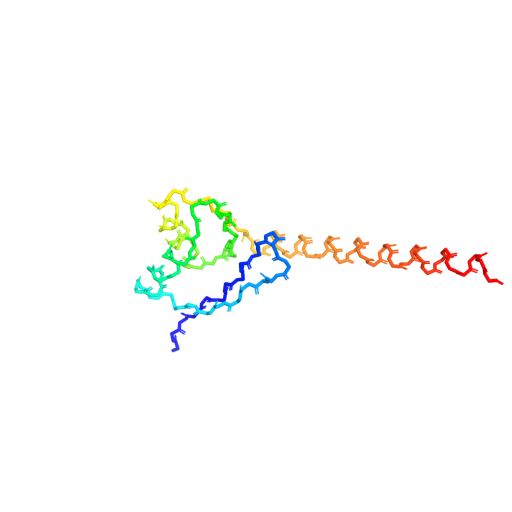52 2.714 -14.624 1.00 88.25 78 LEU A CA 1
ATOM 602 C C . LEU A 1 78 ? 12.833 3.909 -15.000 1.00 88.25 78 LEU A C 1
ATOM 604 O O . LEU A 1 78 ? 12.788 4.392 -16.133 1.00 88.25 78 LEU A O 1
ATOM 608 N N . LYS A 1 79 ? 13.710 4.347 -14.090 1.00 85.94 79 LYS A N 1
ATOM 609 C CA . LYS A 1 79 ? 14.651 5.449 -14.335 1.00 85.94 79 LYS A CA 1
ATOM 610 C C . LYS A 1 79 ? 15.551 5.173 -15.542 1.00 85.94 79 LYS A C 1
ATOM 612 O O . LYS A 1 79 ? 15.779 6.063 -16.366 1.00 85.94 79 LYS A O 1
ATOM 617 N N . LYS A 1 80 ? 16.041 3.937 -15.681 1.00 90.00 80 LYS A N 1
ATOM 618 C CA . LYS A 1 80 ? 16.863 3.508 -16.822 1.00 90.00 80 LYS A CA 1
ATOM 619 C C . LYS A 1 80 ? 16.074 3.533 -18.132 1.00 90.00 80 LYS A C 1
ATOM 621 O O . LYS A 1 80 ? 16.611 3.997 -19.138 1.00 90.00 80 LYS A O 1
ATOM 626 N N . GLN A 1 81 ? 14.822 3.070 -18.131 1.00 88.00 81 GLN A N 1
ATOM 627 C CA . GLN A 1 81 ? 13.955 3.118 -19.312 1.00 88.00 81 GLN A CA 1
ATOM 628 C C . GLN A 1 81 ? 13.667 4.557 -19.744 1.00 88.00 81 GLN A C 1
ATOM 630 O O . GLN A 1 81 ? 13.875 4.877 -20.911 1.00 88.00 81 GLN A O 1
ATOM 635 N N . ILE A 1 82 ? 13.297 5.441 -18.812 1.00 85.44 82 ILE A N 1
ATOM 636 C CA . ILE A 1 82 ? 13.048 6.862 -19.101 1.00 85.44 82 ILE A CA 1
ATOM 637 C C . ILE A 1 82 ? 14.296 7.509 -19.706 1.00 85.44 82 ILE A C 1
ATOM 639 O O . ILE A 1 82 ? 14.216 8.116 -20.771 1.00 85.44 82 ILE A O 1
ATOM 643 N N . LYS A 1 83 ? 15.474 7.317 -19.094 1.00 86.88 83 LYS A N 1
ATOM 644 C CA . LYS A 1 83 ? 16.737 7.860 -19.619 1.00 86.88 83 LYS A CA 1
ATOM 645 C C . LYS A 1 83 ? 17.026 7.373 -21.044 1.00 86.88 83 LYS A C 1
ATOM 647 O O . LYS A 1 83 ? 17.427 8.170 -21.887 1.00 86.88 83 LYS A O 1
ATOM 652 N N . LYS A 1 84 ? 16.809 6.081 -21.314 1.00 88.06 84 LYS A N 1
ATOM 653 C CA . LYS A 1 84 ? 16.996 5.478 -22.643 1.00 88.06 84 LYS A CA 1
ATOM 654 C C . LYS A 1 84 ? 16.005 6.028 -23.673 1.00 88.06 84 LYS A C 1
ATOM 656 O O . LYS A 1 84 ? 16.370 6.227 -24.827 1.00 88.06 84 LYS A O 1
ATOM 661 N N . THR A 1 85 ? 14.757 6.260 -23.279 1.00 88.31 85 THR A N 1
ATOM 662 C CA . THR A 1 85 ? 13.745 6.861 -24.154 1.00 88.31 85 THR A CA 1
ATOM 663 C C . THR A 1 85 ? 14.095 8.311 -24.472 1.00 88.31 85 THR A C 1
ATOM 665 O O . THR A 1 85 ? 14.097 8.689 -25.639 1.00 88.31 85 THR A O 1
ATOM 668 N N . LEU A 1 86 ? 14.486 9.100 -23.468 1.00 85.88 86 LEU A N 1
ATOM 669 C CA . LEU A 1 86 ? 14.903 10.491 -23.654 1.00 85.88 86 LEU A CA 1
ATOM 670 C C . LEU A 1 86 ? 16.133 10.615 -24.562 1.00 85.88 86 LEU A C 1
ATOM 672 O O . LEU A 1 86 ? 16.162 11.490 -25.423 1.00 85.88 86 LEU A O 1
ATOM 676 N N . SER A 1 87 ? 17.127 9.729 -24.420 1.00 83.81 87 SER A N 1
ATOM 677 C CA . SER A 1 87 ? 18.299 9.749 -25.304 1.00 83.81 87 SER A CA 1
ATOM 678 C C . SER A 1 87 ? 17.919 9.442 -26.752 1.00 83.81 87 SER A C 1
ATOM 680 O O . SER A 1 87 ? 18.329 10.169 -27.645 1.00 83.81 87 SER A O 1
ATOM 682 N N . ARG A 1 88 ? 17.067 8.434 -26.986 1.00 84.56 88 ARG A N 1
ATOM 683 C CA . ARG A 1 88 ? 16.572 8.094 -28.332 1.00 84.56 88 ARG A CA 1
ATOM 684 C C . ARG A 1 88 ? 15.796 9.238 -28.981 1.00 84.56 88 ARG A C 1
ATOM 686 O O . ARG A 1 88 ? 15.960 9.470 -30.174 1.00 84.56 88 ARG A O 1
ATOM 693 N N . LEU A 1 89 ? 14.960 9.939 -28.212 1.00 86.81 89 LEU A N 1
ATOM 694 C CA . LEU A 1 89 ? 14.219 11.104 -28.702 1.00 86.81 89 LEU A CA 1
ATOM 695 C C . LEU A 1 89 ? 15.167 12.241 -29.094 1.00 86.81 89 LEU A C 1
ATOM 697 O O . LEU A 1 89 ? 15.005 12.815 -30.165 1.00 86.81 89 LEU A O 1
ATOM 701 N N . ARG A 1 90 ? 16.184 12.522 -28.271 1.00 79.56 90 ARG A N 1
ATOM 702 C CA . ARG A 1 90 ? 17.210 13.529 -28.575 1.00 79.56 90 ARG A CA 1
ATOM 703 C C . ARG A 1 90 ? 18.001 13.175 -29.833 1.00 79.56 90 ARG A C 1
ATOM 705 O O . ARG A 1 90 ? 18.181 14.025 -30.695 1.00 79.56 90 ARG A O 1
ATOM 712 N N . ASP A 1 91 ? 18.457 11.931 -29.935 1.00 82.94 91 ASP A N 1
ATOM 713 C CA . ASP A 1 91 ? 19.234 11.479 -31.089 1.00 82.94 91 ASP A CA 1
ATOM 714 C C . ASP A 1 91 ? 18.369 11.508 -32.363 1.00 82.94 91 ASP A C 1
ATOM 716 O O . ASP A 1 91 ? 18.851 11.918 -33.409 1.00 82.94 91 ASP A O 1
ATOM 720 N N . SER A 1 92 ? 17.070 11.187 -32.263 1.00 75.38 92 SER A N 1
ATOM 721 C CA . SER A 1 92 ? 16.124 11.348 -33.378 1.00 75.38 92 SER A CA 1
ATOM 722 C C . SER A 1 92 ? 15.972 12.817 -33.780 1.00 75.38 92 SER A C 1
ATOM 724 O O . SER A 1 92 ? 16.027 13.120 -34.962 1.00 75.38 92 SER A O 1
ATOM 726 N N . TYR A 1 93 ? 15.835 13.739 -32.822 1.00 71.88 93 TYR A N 1
ATOM 727 C CA . TYR A 1 93 ? 15.697 15.175 -33.099 1.00 71.88 93 TYR A CA 1
ATOM 728 C C . TYR A 1 93 ? 16.931 15.762 -33.804 1.00 71.88 93 TYR A C 1
ATOM 730 O O . TYR A 1 93 ? 16.788 16.578 -34.708 1.00 71.88 93 TYR A O 1
ATOM 738 N N . ASN A 1 94 ? 18.132 15.303 -33.438 1.00 67.25 94 ASN A N 1
ATOM 739 C CA . ASN A 1 94 ? 19.388 15.733 -34.059 1.00 67.25 94 ASN A CA 1
ATOM 740 C C . ASN A 1 94 ? 19.614 15.165 -35.470 1.00 67.25 94 ASN A C 1
ATOM 742 O O . ASN A 1 94 ? 20.444 15.699 -36.190 1.00 67.25 94 ASN A O 1
ATOM 746 N N . VAL A 1 95 ? 18.926 14.087 -35.863 1.00 64.69 95 VAL A N 1
ATOM 747 C CA . VAL A 1 95 ? 19.009 13.523 -37.228 1.00 64.69 95 VAL A CA 1
ATOM 748 C C . VAL A 1 95 ? 18.159 14.321 -38.228 1.00 64.69 95 VAL A C 1
ATOM 750 O O . VAL A 1 95 ? 18.384 14.230 -39.430 1.00 64.69 95 VAL A O 1
ATOM 753 N N . PHE A 1 96 ? 17.195 15.113 -37.747 1.00 60.06 96 PHE A N 1
ATOM 754 C CA . PHE A 1 96 ? 16.342 15.972 -38.577 1.00 60.06 96 PHE A CA 1
ATOM 755 C C . PHE A 1 96 ? 16.784 17.452 -38.593 1.00 60.06 96 PHE A C 1
ATOM 757 O O . PHE A 1 96 ? 16.023 18.292 -39.075 1.00 60.06 96 PHE A O 1
ATOM 764 N N . GLN A 1 97 ? 17.974 17.776 -38.068 1.00 51.50 97 GLN A N 1
ATOM 765 C CA . GLN A 1 97 ? 18.634 19.086 -38.203 1.00 51.50 97 GLN A CA 1
ATOM 766 C C . GLN A 1 97 ? 19.880 18.971 -39.075 1.00 51.50 97 GLN A C 1
ATOM 768 O O . GLN A 1 97 ? 20.150 19.945 -39.809 1.00 51.50 97 GLN A O 1
#

Organism: NCBI:txid1193029

pLDDT: mean 85.4, std 9.48, range [49.22, 94.88]

Radiu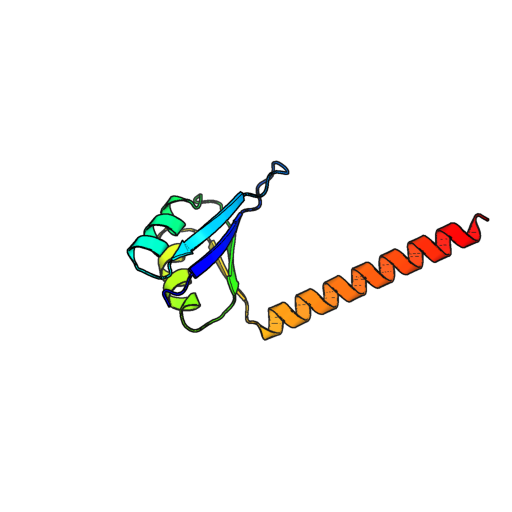s of gyration: 18.41 Å; chains: 1; bounding box: 33×27×56 Å

Secondary structure (DSSP, 8-state):
---EEEEEE--SSS--EEEEEESSHHHHHHHHHHS-TT-EEEEE-STTHHHHHHHHHTTT-EEEEE-HHHHHHHHHHHHHHHHHHHHHHHHHHHHT-